Protein AF-A0A8X6UST2-F1 (afdb_monomer_lite)

Foldseek 3Di:
DDDDDPPDDPPPPDPPCQVCNVCVPCLVVAEDEDDDDPVCPDPVNVVVQVVVCVVRVHYYDPSVPHDNDPQCPDCCSPPVVVVVVVQCVVVVDPDPVSVVVSVVVD

Sequence (106 aa):
MGRDVSRHVRNGHGPKSSASALYEKDIDKVEFHIYKDSSHTFESTAAYLEKKESETEIKCIPFDEIPVTPLAFSPMDFCAFGLLKKALRKRHPRTLNVLWKTLQDE

Radius of gyration: 19.91 Å; chains: 1; bounding box: 40×59×44 Å

Secondary structure (DSSP, 8-state):
------------------HHHHHTTTGGG-EE-----TTTSSHHHHHHHHHHHHHH-PEEPPTTTS----GGGSHIIIIIHHHHHHHHHHH---SHHHHHHHHH--

pLDDT: mean 76.86, std 18.36, range [31.56, 97.12]

Organism: Trichonephila clavipes (NCBI:txid2585209)

Structure (mmCIF, N/CA/C/O backbone):
data_AF-A0A8X6UST2-F1
#
_entry.id   AF-A0A8X6UST2-F1
#
loop_
_atom_site.group_PDB
_atom_site.id
_atom_site.type_symbol
_atom_site.label_atom_id
_atom_site.label_alt_id
_atom_site.label_comp_id
_atom_site.label_asym_id
_atom_site.label_entity_id
_atom_site.label_seq_id
_atom_site.pdbx_PDB_ins_code
_atom_site.Cartn_x
_atom_site.Cartn_y
_atom_site.Cartn_z
_atom_site.occupancy
_atom_site.B_iso_or_equiv
_atom_site.auth_seq_id
_atom_site.auth_comp_id
_atom_site.auth_asym_id
_atom_site.auth_atom_id
_atom_site.pdbx_PDB_model_num
ATOM 1 N N . MET A 1 1 ? -4.557 47.673 -26.435 1.00 40.19 1 MET A N 1
ATOM 2 C CA . MET A 1 1 ? -4.849 46.335 -26.995 1.00 40.19 1 MET A CA 1
ATOM 3 C C . MET A 1 1 ? -4.219 45.284 -26.086 1.00 40.19 1 MET A C 1
ATOM 5 O O . MET A 1 1 ? -3.089 44.872 -26.315 1.00 40.19 1 MET A O 1
ATOM 9 N N . GLY A 1 2 ? -4.896 44.939 -24.988 1.00 36.19 2 GLY A N 1
ATOM 10 C CA . GLY A 1 2 ? -4.442 43.906 -24.053 1.00 36.19 2 GLY A CA 1
ATOM 11 C C . GLY A 1 2 ? -5.017 42.559 -24.474 1.00 36.19 2 GLY A C 1
ATOM 12 O O . GLY A 1 2 ? -6.228 42.446 -24.633 1.00 36.19 2 GLY A O 1
ATOM 13 N N . ARG A 1 3 ? -4.158 41.566 -24.717 1.00 38.81 3 ARG A N 1
ATOM 14 C CA . ARG A 1 3 ? -4.584 40.187 -24.976 1.00 38.81 3 ARG A CA 1
ATOM 15 C C . ARG A 1 3 ? -4.798 39.494 -23.637 1.00 38.81 3 ARG A C 1
ATOM 17 O O . ARG A 1 3 ? -3.833 39.180 -22.950 1.00 38.81 3 ARG A O 1
ATOM 24 N N . ASP A 1 4 ? -6.063 39.290 -23.302 1.00 36.75 4 ASP A N 1
ATOM 25 C CA . ASP A 1 4 ? -6.500 38.367 -22.265 1.00 36.75 4 ASP A CA 1
ATOM 26 C C . ASP A 1 4 ? -6.259 36.934 -22.768 1.00 36.75 4 ASP A C 1
ATOM 28 O O . ASP A 1 4 ? -6.774 36.531 -23.814 1.00 36.75 4 ASP A O 1
ATOM 32 N N . VAL A 1 5 ? -5.392 36.190 -22.082 1.00 40.84 5 VAL A N 1
ATOM 33 C CA . VAL A 1 5 ? -5.132 34.773 -22.360 1.00 40.84 5 VAL A CA 1
ATOM 34 C C . VAL A 1 5 ? -5.584 33.997 -21.136 1.00 40.84 5 VAL A C 1
ATOM 36 O O . VAL A 1 5 ? -4.783 33.558 -20.311 1.00 40.84 5 VAL A O 1
ATOM 39 N N . SER A 1 6 ? -6.898 33.833 -21.036 1.00 36.25 6 SER A N 1
ATOM 40 C CA . SER A 1 6 ? -7.524 32.902 -20.110 1.00 36.25 6 SER A CA 1
ATOM 41 C C . SER A 1 6 ? -7.116 31.476 -20.505 1.00 36.25 6 SER A C 1
ATOM 43 O O . SER A 1 6 ? -7.665 30.867 -21.427 1.00 36.25 6 SER A O 1
ATOM 45 N N . ARG A 1 7 ? -6.062 30.949 -19.867 1.00 42.22 7 ARG A N 1
ATOM 46 C CA . ARG A 1 7 ? -5.668 29.543 -20.004 1.00 42.22 7 ARG A CA 1
ATOM 47 C C . ARG A 1 7 ? -6.615 28.695 -19.172 1.00 42.22 7 ARG A C 1
ATOM 49 O O . ARG A 1 7 ? -6.549 28.661 -17.949 1.00 42.22 7 ARG A O 1
ATOM 56 N N . HIS A 1 8 ? -7.467 27.991 -19.897 1.00 31.56 8 HIS A N 1
ATOM 57 C CA . HIS A 1 8 ? -8.327 26.916 -19.441 1.00 31.56 8 HIS A CA 1
ATOM 58 C C . HIS A 1 8 ? -7.511 25.872 -18.652 1.00 31.56 8 HIS A C 1
ATOM 60 O O . HIS A 1 8 ? -6.776 25.064 -19.228 1.00 31.56 8 HIS A O 1
ATOM 66 N N . VAL A 1 9 ? -7.620 25.903 -17.322 1.00 40.19 9 VAL A N 1
ATOM 67 C CA . VAL A 1 9 ? -7.161 24.821 -16.448 1.00 40.19 9 VAL A CA 1
ATOM 68 C C . VAL A 1 9 ? -8.105 23.648 -16.688 1.00 40.19 9 VAL A C 1
ATOM 70 O O . VAL A 1 9 ? -9.250 23.649 -16.244 1.00 40.19 9 VAL A O 1
ATOM 73 N N . ARG A 1 10 ? -7.642 22.649 -17.446 1.00 37.56 10 ARG A N 1
ATOM 74 C CA . ARG A 1 10 ? -8.326 21.359 -17.540 1.00 37.56 10 ARG A CA 1
ATOM 75 C C . ARG A 1 10 ? -8.198 20.671 -16.185 1.00 37.56 10 ARG A C 1
ATOM 77 O O . ARG A 1 10 ? -7.189 20.034 -15.900 1.00 37.56 10 ARG A O 1
ATOM 84 N N . ASN A 1 11 ? -9.227 20.824 -15.358 1.00 33.88 11 ASN A N 1
ATOM 85 C CA . ASN A 1 11 ? -9.443 19.987 -14.190 1.00 33.88 11 ASN A CA 1
ATOM 86 C C . ASN A 1 11 ? -9.630 18.544 -14.671 1.00 33.88 11 ASN A C 1
ATOM 88 O O . ASN A 1 11 ? -10.685 18.180 -15.185 1.00 33.88 11 ASN A O 1
ATOM 92 N N . GLY A 1 12 ? -8.589 17.727 -14.525 1.00 37.28 12 GLY A N 1
ATOM 93 C CA . GLY A 1 12 ? -8.677 16.279 -14.661 1.00 37.2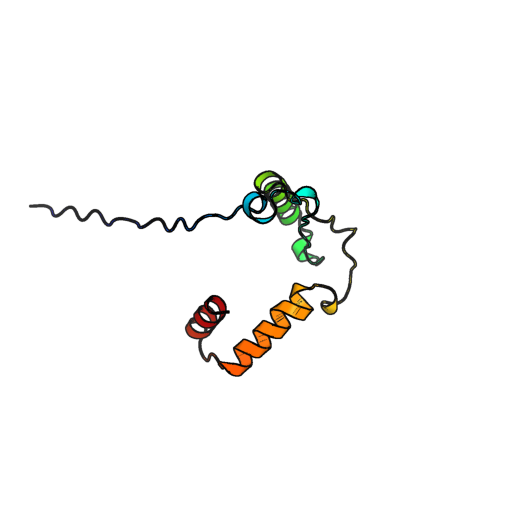8 12 GLY A CA 1
ATOM 94 C C . GLY A 1 12 ? -9.471 15.701 -13.495 1.00 37.28 12 GLY A C 1
ATOM 95 O O . GLY A 1 12 ? -8.895 15.214 -12.530 1.00 37.28 12 GLY A O 1
ATOM 96 N N . HIS A 1 13 ? -10.797 15.789 -13.554 1.00 43.97 13 HIS A N 1
ATOM 97 C CA . HIS A 1 13 ? -11.676 14.890 -12.815 1.00 43.97 13 HIS A CA 1
ATOM 98 C C . HIS A 1 13 ? -11.910 13.665 -13.699 1.00 43.97 13 HIS A C 1
ATOM 100 O O . HIS A 1 13 ? -12.862 13.607 -14.471 1.00 43.97 13 HIS A O 1
ATOM 106 N N . GLY A 1 14 ? -11.002 12.688 -13.604 1.00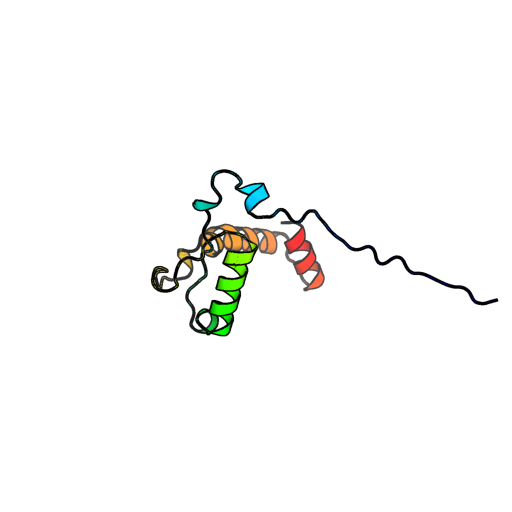 39.53 14 GLY A N 1
ATOM 107 C CA . GLY A 1 14 ? -11.394 11.310 -13.887 1.00 39.53 14 GLY A CA 1
ATOM 108 C C . GLY A 1 14 ? -12.494 10.897 -12.899 1.00 39.53 14 GLY A C 1
ATOM 109 O O . GLY A 1 14 ? -12.572 11.487 -11.813 1.00 39.53 14 GLY A O 1
ATOM 110 N N . PRO A 1 15 ? -13.367 9.939 -13.248 1.00 43.09 15 PRO A N 1
ATOM 111 C CA . PRO A 1 15 ? -14.394 9.479 -12.327 1.00 43.09 15 PRO A CA 1
ATOM 112 C C . PRO A 1 15 ? -13.696 8.962 -11.068 1.00 43.09 15 PRO A C 1
ATOM 114 O O . PRO A 1 15 ? -12.925 8.006 -11.120 1.00 43.09 15 PRO A O 1
ATOM 117 N N . LYS A 1 16 ? -13.927 9.628 -9.934 1.00 46.50 16 LYS A N 1
ATOM 118 C CA . LYS A 1 16 ? -13.578 9.079 -8.627 1.00 46.50 16 LYS A CA 1
ATOM 119 C C . LYS A 1 16 ? -14.486 7.865 -8.453 1.00 46.50 16 LYS A C 1
ATOM 121 O O . LYS A 1 16 ? -15.638 8.042 -8.068 1.00 46.50 16 LYS A O 1
ATOM 126 N N . SER A 1 17 ? -14.032 6.661 -8.803 1.00 51.78 17 SER A N 1
ATOM 127 C CA . SER A 1 17 ? -14.760 5.463 -8.389 1.00 51.78 17 SER A CA 1
ATOM 128 C C . SER A 1 17 ? -14.617 5.399 -6.873 1.00 51.78 17 SER A C 1
ATOM 130 O O . SER A 1 17 ? -13.545 5.073 -6.359 1.00 51.78 17 SER A O 1
ATOM 132 N N . SER A 1 18 ? -15.650 5.820 -6.148 1.00 69.31 18 SER A N 1
ATOM 133 C CA . SER A 1 18 ? -15.713 5.569 -4.715 1.00 69.31 18 SER A CA 1
ATOM 134 C C . SER A 1 18 ? -15.701 4.058 -4.498 1.00 69.31 18 SER A C 1
ATOM 136 O O . SER A 1 18 ? -16.148 3.297 -5.359 1.00 69.31 18 SER A O 1
ATOM 138 N N . ALA A 1 19 ? -15.188 3.603 -3.359 1.00 66.44 19 ALA A N 1
ATOM 139 C CA . ALA A 1 19 ? -15.274 2.190 -3.011 1.00 66.44 19 ALA A CA 1
ATOM 140 C C . ALA A 1 19 ? -16.728 1.696 -3.044 1.00 66.44 19 ALA A C 1
ATOM 142 O O . ALA A 1 19 ? -16.993 0.611 -3.552 1.00 66.44 19 ALA A O 1
ATOM 143 N N . SER A 1 20 ? -17.673 2.552 -2.651 1.00 66.75 20 SER A N 1
ATOM 144 C CA . SER A 1 20 ? -19.113 2.316 -2.764 1.00 66.75 20 SER A CA 1
ATOM 145 C C . SER A 1 20 ? -19.576 2.049 -4.205 1.00 66.75 20 SER A C 1
ATOM 147 O O . SER A 1 20 ? -20.511 1.289 -4.408 1.00 66.75 20 SER A O 1
ATOM 149 N N . ALA A 1 21 ? -18.920 2.619 -5.223 1.00 76.62 21 ALA A N 1
ATOM 150 C CA . ALA A 1 21 ? -19.247 2.357 -6.628 1.00 76.62 21 ALA A CA 1
ATOM 151 C C . ALA A 1 21 ? -18.710 1.005 -7.135 1.00 76.62 21 ALA A C 1
ATOM 153 O O . ALA A 1 21 ? -19.245 0.459 -8.095 1.00 76.62 21 ALA A O 1
ATOM 154 N N . LEU A 1 22 ? -17.643 0.478 -6.524 1.00 79.00 22 LEU A N 1
ATOM 155 C CA . LEU A 1 22 ? -17.016 -0.790 -6.924 1.00 79.00 22 LEU A CA 1
ATOM 156 C C . LEU A 1 22 ? -17.556 -1.987 -6.141 1.00 79.00 22 LEU A C 1
ATOM 158 O O . LEU A 1 22 ? -17.670 -3.079 -6.692 1.00 79.00 22 LEU A O 1
ATOM 162 N N . TYR A 1 23 ? -17.885 -1.774 -4.871 1.00 82.75 23 TYR A N 1
ATOM 163 C CA . TYR A 1 23 ? -18.256 -2.823 -3.926 1.00 82.75 23 TYR A CA 1
ATOM 164 C C . TYR A 1 23 ? -19.680 -2.658 -3.399 1.00 82.75 23 TYR A C 1
ATOM 166 O O . TYR A 1 23 ? -20.003 -3.262 -2.395 1.00 82.75 23 TYR A O 1
ATOM 174 N N . GLU A 1 24 ? -20.523 -1.863 -4.065 1.00 81.12 24 GLU A N 1
ATOM 175 C CA . GLU A 1 24 ? -21.910 -1.484 -3.728 1.00 81.12 24 GLU A CA 1
ATOM 176 C C . GLU A 1 24 ? -22.640 -2.369 -2.693 1.00 81.12 24 GLU A C 1
ATOM 178 O O . GLU A 1 24 ? -23.113 -1.863 -1.680 1.00 81.12 24 GLU A O 1
ATOM 183 N N . LYS A 1 25 ? -22.723 -3.688 -2.925 1.00 85.44 25 LYS A N 1
ATOM 184 C CA . LYS A 1 25 ? -23.457 -4.651 -2.076 1.00 85.44 25 LYS A CA 1
ATOM 185 C C . LYS A 1 25 ? -22.639 -5.322 -0.970 1.00 85.44 25 LYS A C 1
ATOM 187 O O . LYS A 1 25 ? -23.228 -5.951 -0.100 1.00 85.44 25 LYS A O 1
ATOM 192 N N . ASP A 1 26 ? -21.321 -5.236 -1.052 1.00 87.75 26 ASP A N 1
ATOM 193 C CA . ASP A 1 26 ? -20.346 -5.899 -0.185 1.00 87.75 26 ASP A CA 1
ATOM 194 C C . ASP A 1 26 ? -19.385 -4.886 0.464 1.00 87.75 26 ASP A C 1
ATOM 196 O O . ASP A 1 26 ? -18.323 -5.265 0.952 1.00 87.75 26 ASP A O 1
ATOM 200 N N . ILE A 1 27 ? -19.721 -3.590 0.451 1.00 84.62 27 ILE A N 1
ATOM 201 C CA . ILE A 1 27 ? -18.873 -2.523 1.003 1.00 84.62 27 ILE A CA 1
ATOM 202 C C . ILE A 1 27 ? -18.599 -2.738 2.496 1.00 84.62 27 ILE A C 1
ATOM 204 O O . ILE A 1 27 ? -17.514 -2.431 2.976 1.00 84.62 27 ILE A O 1
ATOM 208 N N . ASP A 1 28 ? -19.546 -3.355 3.202 1.00 85.81 28 ASP A N 1
ATOM 209 C CA . ASP A 1 28 ? -19.455 -3.749 4.607 1.00 85.81 28 ASP A CA 1
ATOM 210 C C . ASP A 1 28 ? -18.442 -4.875 4.868 1.00 85.81 28 ASP A C 1
ATOM 212 O O . ASP A 1 28 ? -18.039 -5.076 6.013 1.00 85.81 28 ASP 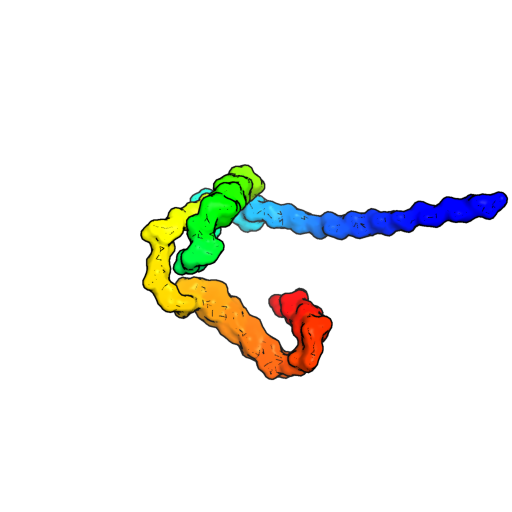A O 1
ATOM 216 N N . LYS A 1 29 ? -18.028 -5.593 3.818 1.00 87.88 29 LYS A N 1
ATOM 217 C CA . LYS A 1 29 ? -17.012 -6.658 3.850 1.00 87.88 29 LYS A CA 1
ATOM 218 C C . LYS A 1 29 ? -15.647 -6.184 3.361 1.00 87.88 29 LYS A C 1
ATOM 220 O O . LYS A 1 29 ? -14.701 -6.972 3.336 1.00 87.88 29 LYS A O 1
ATOM 225 N N . VAL A 1 30 ? -15.548 -4.937 2.902 1.00 86.44 30 VAL A N 1
ATOM 226 C CA . VAL A 1 30 ? -14.279 -4.341 2.497 1.00 86.44 30 VAL A CA 1
ATOM 227 C C . VAL A 1 30 ? -13.629 -3.744 3.730 1.00 86.44 30 VAL A C 1
ATOM 229 O O . VAL A 1 30 ? -14.247 -2.976 4.463 1.00 86.44 30 VAL A O 1
ATOM 232 N N . GLU A 1 31 ? -12.358 -4.073 3.928 1.00 88.38 31 GLU A N 1
ATOM 233 C CA . GLU A 1 31 ? -11.571 -3.562 5.039 1.00 88.38 31 GLU A CA 1
ATOM 234 C C . GLU A 1 31 ? -10.221 -3.037 4.542 1.00 88.38 31 GLU A C 1
ATOM 236 O O . GLU A 1 31 ? -9.583 -3.614 3.653 1.00 88.38 31 GLU A O 1
ATOM 241 N N . PHE A 1 32 ? -9.763 -1.931 5.124 1.00 85.88 32 PHE A N 1
ATOM 242 C CA . PHE A 1 32 ? -8.412 -1.431 4.923 1.00 85.88 32 PHE A CA 1
ATOM 243 C C . PHE A 1 32 ? -7.435 -2.217 5.794 1.00 85.88 32 PHE A C 1
ATOM 245 O O . PHE A 1 32 ? -7.415 -2.088 7.018 1.00 85.88 32 PHE A O 1
ATOM 252 N N . HIS A 1 33 ? -6.576 -2.994 5.140 1.00 84.62 33 HIS A N 1
ATOM 253 C CA . HIS A 1 33 ? -5.441 -3.648 5.776 1.00 84.62 33 HIS A CA 1
ATOM 254 C C . HIS A 1 33 ? -4.181 -2.786 5.630 1.00 84.62 33 HIS A C 1
ATOM 256 O O . HIS A 1 33 ? -3.757 -2.475 4.513 1.00 84.62 33 HIS A O 1
ATOM 262 N N . ILE A 1 34 ? -3.566 -2.413 6.753 1.00 80.69 34 ILE A N 1
ATOM 263 C CA . ILE A 1 34 ? -2.374 -1.556 6.795 1.00 80.69 34 ILE A CA 1
ATOM 264 C C . ILE A 1 34 ? -1.276 -2.281 7.552 1.00 80.69 34 ILE A C 1
ATOM 266 O O . ILE A 1 34 ? -1.482 -2.756 8.659 1.00 80.69 34 ILE A O 1
ATOM 270 N N . TYR A 1 35 ? -0.080 -2.356 6.977 1.00 80.31 35 TYR A N 1
ATOM 271 C CA . TYR A 1 35 ? 1.031 -3.014 7.652 1.00 80.31 35 TYR A CA 1
ATOM 272 C C . TYR A 1 35 ? 1.352 -2.340 8.996 1.00 80.31 35 TYR A C 1
ATOM 274 O O . TYR A 1 35 ? 1.525 -1.120 9.072 1.00 80.31 35 TYR A O 1
ATOM 282 N N . LYS A 1 36 ? 1.457 -3.148 10.056 1.00 76.25 36 LYS A N 1
ATOM 283 C CA . LYS A 1 36 ? 1.840 -2.682 11.388 1.00 76.25 36 LYS A CA 1
ATOM 284 C C . LYS A 1 36 ? 3.352 -2.465 11.444 1.00 76.25 36 LYS A C 1
ATOM 286 O O . LYS A 1 36 ? 4.109 -3.380 11.759 1.00 76.25 36 LYS A O 1
ATOM 291 N N . ASP A 1 37 ? 3.784 -1.240 11.179 1.00 74.44 37 ASP A N 1
ATOM 292 C CA . ASP A 1 37 ? 5.099 -0.750 11.593 1.00 74.44 37 ASP A CA 1
ATOM 293 C C . ASP A 1 37 ? 4.957 0.481 12.497 1.00 74.44 37 ASP A C 1
ATOM 295 O O . ASP A 1 37 ? 3.970 1.210 12.444 1.00 74.44 37 ASP A O 1
ATOM 299 N N . SER A 1 38 ? 5.956 0.678 13.353 1.00 68.00 38 SER A N 1
ATOM 300 C CA . SER A 1 38 ? 6.079 1.767 14.326 1.00 68.00 38 SER A CA 1
ATOM 301 C C . SER A 1 38 ? 5.779 3.156 13.746 1.00 68.00 38 SER A C 1
ATOM 303 O O . SER A 1 38 ? 5.209 4.002 14.433 1.00 68.00 38 SER A O 1
ATOM 305 N N . SER A 1 39 ? 6.109 3.383 12.470 1.00 69.19 39 SER A N 1
ATOM 306 C CA . SER A 1 39 ? 5.827 4.632 11.759 1.00 69.19 39 SER A CA 1
ATOM 307 C C . SER A 1 39 ? 4.373 4.789 11.282 1.00 69.19 39 SER A C 1
ATOM 309 O O . SER A 1 39 ? 3.922 5.903 11.025 1.00 69.19 39 SER A O 1
ATOM 311 N N . HIS A 1 40 ? 3.609 3.702 11.213 1.00 65.69 40 HIS A N 1
ATOM 312 C CA . HIS A 1 40 ? 2.197 3.691 10.816 1.00 65.69 40 HIS A CA 1
ATOM 313 C C . HIS A 1 40 ? 1.246 3.721 12.021 1.00 65.69 40 HIS A C 1
ATOM 315 O O . HIS A 1 40 ? 0.052 3.938 11.852 1.00 65.69 40 HIS A O 1
ATOM 321 N N . THR A 1 41 ? 1.767 3.553 13.240 1.00 67.56 41 THR A N 1
ATOM 322 C CA . THR A 1 41 ? 0.995 3.605 14.493 1.00 67.56 41 THR A CA 1
ATOM 323 C C . THR A 1 41 ? 1.028 4.977 15.179 1.00 67.56 41 THR A C 1
ATOM 325 O O . THR A 1 41 ? 0.570 5.106 16.311 1.00 67.56 41 THR A O 1
ATOM 328 N N . PHE A 1 42 ? 1.586 6.012 14.537 1.00 80.88 42 PHE A N 1
ATOM 329 C CA . PHE A 1 42 ? 1.534 7.378 15.071 1.00 80.88 42 PHE A CA 1
ATOM 330 C C . PHE A 1 42 ? 0.094 7.905 15.122 1.00 80.88 42 PHE A C 1
ATOM 332 O O . PHE A 1 42 ? -0.718 7.615 14.244 1.00 80.88 42 PHE A O 1
ATOM 339 N N . GLU A 1 43 ? -0.188 8.763 16.103 1.00 82.69 43 GLU A N 1
ATOM 340 C CA . GLU A 1 43 ? -1.501 9.389 16.319 1.00 82.69 43 GLU A CA 1
ATOM 341 C C . GLU A 1 43 ? -2.033 10.107 15.068 1.00 82.69 43 GLU A C 1
ATOM 343 O O . GLU A 1 43 ? -3.209 10.007 14.730 1.00 82.69 43 GLU A O 1
ATOM 348 N N . SER A 1 44 ? -1.149 10.758 14.307 1.00 84.69 44 SER A N 1
ATOM 349 C CA . SER A 1 44 ? -1.507 11.400 13.039 1.00 84.69 44 SER A CA 1
ATOM 350 C C . SER A 1 44 ? -1.988 10.411 11.973 1.00 84.69 44 SER A C 1
ATOM 352 O O . SER A 1 44 ? -2.851 10.759 11.167 1.00 84.69 44 SER A O 1
ATOM 354 N N . THR A 1 45 ? -1.458 9.185 11.968 1.00 85.00 45 THR A N 1
ATOM 355 C CA . THR A 1 45 ? -1.908 8.127 11.057 1.00 85.00 45 THR A CA 1
ATOM 356 C C . THR A 1 45 ? -3.258 7.587 11.509 1.00 85.00 45 THR A C 1
ATOM 358 O O . THR A 1 45 ? -4.146 7.458 10.675 1.00 85.00 45 THR A O 1
ATOM 361 N N . ALA A 1 46 ? -3.467 7.374 12.811 1.00 84.44 46 ALA A N 1
ATOM 362 C CA . ALA A 1 46 ? -4.770 6.971 13.346 1.00 84.44 46 ALA A CA 1
ATOM 363 C C . ALA A 1 46 ? -5.874 7.989 12.997 1.00 84.44 46 ALA A C 1
ATOM 365 O O . ALA A 1 46 ? -6.879 7.620 12.394 1.00 84.44 46 ALA A O 1
ATOM 366 N N . ALA A 1 47 ? -5.633 9.283 13.237 1.00 88.94 47 ALA A N 1
ATOM 367 C CA . ALA A 1 47 ? -6.576 10.348 12.883 1.00 88.94 47 ALA A CA 1
ATOM 368 C C . ALA A 1 47 ? -6.848 10.427 11.366 1.00 88.94 47 ALA A C 1
ATOM 370 O O . ALA A 1 47 ? -7.958 10.740 10.927 1.00 88.94 47 ALA A O 1
ATOM 371 N N . TYR A 1 48 ? -5.838 10.141 10.536 1.00 88.69 48 TYR A N 1
ATOM 372 C CA . TYR A 1 48 ? -6.018 10.054 9.088 1.00 88.69 48 TYR A CA 1
ATOM 373 C C . TYR A 1 48 ? -6.912 8.874 8.688 1.00 88.69 48 TYR A C 1
ATOM 375 O O . TYR A 1 48 ? -7.736 9.020 7.782 1.00 88.69 48 TYR A O 1
ATOM 383 N N . LEU A 1 49 ? -6.765 7.728 9.353 1.00 88.00 49 LEU A N 1
ATOM 384 C CA . LEU A 1 49 ? -7.564 6.536 9.085 1.00 88.00 49 LEU A CA 1
ATOM 385 C C . LEU A 1 49 ? -9.015 6.720 9.504 1.00 88.00 49 LEU A C 1
ATOM 387 O O . LEU A 1 49 ? -9.882 6.500 8.669 1.00 88.00 49 LEU A O 1
ATOM 391 N N . GLU A 1 50 ? -9.284 7.251 10.695 1.00 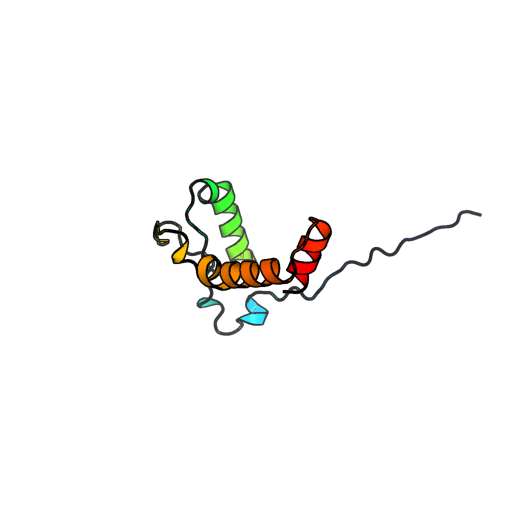88.69 50 GLU A N 1
ATOM 392 C CA . GLU A 1 50 ? -10.650 7.590 11.129 1.00 88.69 50 GLU A CA 1
ATOM 393 C C . GLU A 1 50 ? -11.343 8.520 10.125 1.00 88.69 50 GLU A C 1
ATOM 395 O O . GLU A 1 50 ? -12.482 8.299 9.701 1.00 88.69 50 GLU A O 1
ATOM 400 N N . LYS A 1 51 ? -10.616 9.543 9.657 1.00 91.00 51 LYS A N 1
ATOM 401 C CA . LYS A 1 51 ? -11.113 10.417 8.595 1.00 91.00 51 LYS A CA 1
ATOM 402 C C . LYS A 1 51 ? -11.415 9.628 7.318 1.00 91.00 51 LYS A C 1
ATOM 404 O O . LYS A 1 51 ? -12.454 9.859 6.700 1.00 91.00 51 LYS A O 1
ATOM 409 N N . LYS A 1 52 ? -10.544 8.705 6.906 1.00 88.31 52 LYS A N 1
ATOM 410 C CA . LYS A 1 52 ? -10.759 7.893 5.701 1.00 88.31 52 LYS A CA 1
ATOM 411 C C . LYS A 1 52 ? -11.928 6.929 5.826 1.00 88.31 52 LYS A C 1
ATOM 413 O O . LYS A 1 52 ? -12.672 6.805 4.853 1.00 88.31 52 LYS A O 1
ATOM 418 N N . GLU A 1 53 ? -12.133 6.319 6.985 1.00 89.00 53 GLU A N 1
ATOM 419 C CA . GLU A 1 5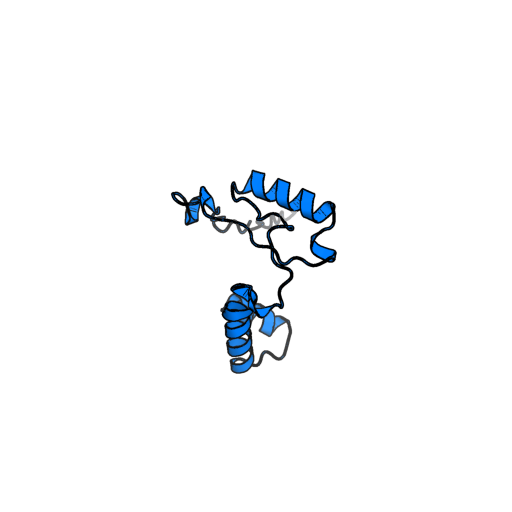3 ? -13.309 5.488 7.244 1.00 89.00 53 GLU A CA 1
ATOM 420 C C . GLU A 1 53 ? -14.589 6.302 7.064 1.00 89.00 53 GLU A C 1
ATOM 422 O O . GLU A 1 53 ? -15.481 5.889 6.329 1.00 89.00 53 GLU A O 1
ATOM 427 N N . SER A 1 54 ? -14.647 7.514 7.629 1.00 86.56 54 SER A N 1
ATOM 428 C CA . SER A 1 54 ? -15.819 8.386 7.467 1.00 86.56 54 SER A CA 1
ATOM 429 C C . SER A 1 54 ? -16.050 8.857 6.024 1.00 86.56 54 SER A C 1
ATOM 431 O O . SER A 1 54 ? -17.192 9.021 5.607 1.00 86.56 54 SER A O 1
ATOM 433 N N . GLU A 1 55 ? -14.984 9.071 5.243 1.00 88.56 55 GLU A N 1
ATOM 434 C CA . GLU A 1 55 ? -15.082 9.506 3.842 1.00 88.56 55 GLU A CA 1
ATOM 435 C C . GLU A 1 55 ? -15.464 8.372 2.880 1.00 88.56 55 GLU A C 1
ATOM 437 O O . GLU A 1 55 ? -16.005 8.643 1.806 1.00 88.56 55 GLU A O 1
ATOM 442 N N . THR A 1 56 ? -15.108 7.128 3.205 1.00 83.75 56 THR A N 1
ATOM 443 C CA . THR A 1 56 ? -15.204 5.987 2.277 1.00 83.75 56 THR A CA 1
ATOM 444 C C . THR A 1 56 ? -16.171 4.897 2.716 1.00 83.75 56 THR A C 1
ATOM 446 O O . THR A 1 56 ? -16.449 4.013 1.911 1.00 83.75 56 THR A O 1
ATOM 449 N N . GLU A 1 57 ? -16.660 4.954 3.957 1.00 86.00 57 GLU A N 1
ATOM 450 C CA . GLU A 1 57 ? -17.487 3.932 4.619 1.00 86.00 57 GLU A CA 1
ATOM 451 C C . GLU A 1 57 ? -16.804 2.554 4.753 1.00 86.00 57 GLU A C 1
ATOM 453 O O . GLU A 1 57 ? -17.416 1.599 5.226 1.00 86.00 57 GLU A O 1
ATOM 458 N N . ILE A 1 58 ? -15.523 2.450 4.384 1.00 87.94 58 ILE A N 1
ATOM 459 C CA . ILE A 1 58 ? -14.697 1.252 4.552 1.00 87.94 58 ILE A CA 1
ATOM 460 C C . ILE A 1 58 ? -14.066 1.290 5.938 1.00 87.94 58 ILE A C 1
ATOM 462 O O . ILE A 1 58 ? -13.434 2.282 6.296 1.00 87.94 58 ILE A O 1
ATOM 466 N N . LYS A 1 59 ? -14.163 0.191 6.684 1.00 89.62 59 LYS A N 1
ATOM 467 C CA . LYS A 1 59 ? -13.529 0.057 8.002 1.00 89.62 59 LYS A CA 1
ATOM 468 C C . LYS A 1 59 ? -12.043 -0.261 7.873 1.00 89.62 59 LYS A C 1
ATOM 470 O O . LYS A 1 59 ? -11.639 -0.991 6.971 1.00 89.62 59 LYS A O 1
ATOM 475 N N . CYS A 1 60 ? -11.221 0.237 8.780 1.00 87.88 60 CYS A N 1
ATOM 476 C CA . CYS A 1 60 ? -9.833 -0.174 8.929 1.00 87.88 60 CYS A CA 1
ATOM 477 C C . CYS A 1 60 ? -9.742 -1.320 9.932 1.00 87.88 60 CYS A C 1
ATOM 479 O O . CYS A 1 60 ? -10.402 -1.316 10.971 1.00 87.88 60 CYS A O 1
ATOM 481 N N . ILE A 1 61 ? -8.879 -2.288 9.635 1.00 86.38 61 ILE A N 1
ATOM 482 C CA . ILE A 1 61 ? -8.562 -3.354 10.583 1.00 86.38 61 ILE A CA 1
ATOM 483 C C . ILE A 1 61 ? -7.753 -2.731 11.732 1.00 86.38 61 ILE A C 1
ATOM 485 O O . ILE A 1 61 ? -6.740 -2.071 11.462 1.00 86.38 61 ILE A O 1
ATOM 489 N N . PRO A 1 62 ? -8.149 -2.924 13.002 1.00 85.06 62 PRO A N 1
ATOM 490 C CA . PRO A 1 62 ? -7.390 -2.418 14.137 1.00 85.06 62 PRO A CA 1
ATOM 491 C C . PRO A 1 62 ? -5.953 -2.946 14.132 1.00 85.06 62 PRO A C 1
ATOM 493 O O . PRO A 1 62 ? -5.718 -4.133 13.918 1.00 85.06 62 PRO A O 1
ATOM 496 N N . PHE A 1 63 ? -4.971 -2.094 14.442 1.00 81.25 63 PHE A N 1
ATOM 497 C CA . PHE A 1 63 ? -3.555 -2.493 14.439 1.00 81.25 63 PHE A CA 1
ATOM 498 C C . PHE A 1 63 ? -3.243 -3.680 15.361 1.00 81.25 63 PHE A C 1
ATOM 500 O O . PHE A 1 63 ? -2.251 -4.373 15.150 1.00 81.25 63 PHE A O 1
ATOM 507 N N . ASP A 1 64 ? -4.039 -3.923 16.398 1.00 82.38 64 ASP A N 1
ATOM 508 C CA . ASP A 1 64 ? -3.845 -5.055 17.311 1.00 82.38 64 ASP A CA 1
ATOM 509 C C . ASP A 1 64 ? -4.313 -6.392 16.735 1.00 82.38 64 ASP A C 1
ATOM 511 O O . ASP A 1 64 ? -3.817 -7.438 17.149 1.00 82.38 64 ASP A O 1
ATOM 515 N N . GLU A 1 65 ? -5.183 -6.357 15.729 1.00 82.44 65 GLU A N 1
ATOM 516 C CA . GLU A 1 65 ? -5.639 -7.536 14.989 1.00 82.44 65 GLU A CA 1
ATOM 517 C C . GLU A 1 65 ? -4.696 -7.887 13.831 1.00 82.44 65 GLU A C 1
ATOM 519 O O . GLU A 1 65 ? -4.719 -9.008 13.323 1.00 82.44 65 GLU A O 1
ATOM 524 N N . ILE A 1 66 ? -3.821 -6.955 13.437 1.00 78.50 66 ILE A N 1
ATOM 525 C CA . ILE A 1 66 ? -2.841 -7.169 12.373 1.00 78.50 66 ILE A CA 1
ATOM 526 C C . ILE A 1 66 ? -1.646 -7.929 12.954 1.00 78.50 66 ILE A C 1
ATOM 528 O O . ILE A 1 66 ? -0.913 -7.394 13.798 1.00 78.50 66 ILE A O 1
ATOM 532 N N . PRO A 1 67 ? -1.405 -9.176 12.516 1.00 73.50 67 PRO A N 1
ATOM 533 C CA . PRO A 1 67 ? -0.321 -9.966 13.060 1.00 73.50 67 PRO A CA 1
ATOM 534 C C . PRO A 1 67 ? 1.017 -9.316 12.698 1.00 73.50 67 PRO A C 1
ATOM 536 O O . PRO A 1 67 ? 1.261 -8.981 11.537 1.00 73.50 67 PRO A O 1
ATOM 539 N N . VAL A 1 68 ? 1.911 -9.184 13.686 1.00 71.12 68 VAL A N 1
ATOM 540 C CA . VAL A 1 68 ? 3.311 -8.773 13.481 1.00 71.12 68 VAL A CA 1
ATOM 541 C C . VAL A 1 68 ? 4.016 -9.910 12.750 1.00 71.12 68 VAL A C 1
ATOM 543 O O . VAL A 1 68 ? 4.658 -10.776 13.340 1.00 71.12 68 VAL A O 1
ATOM 546 N N . THR A 1 69 ? 3.794 -9.973 11.448 1.00 64.62 69 THR A N 1
ATOM 547 C CA . THR A 1 69 ? 4.254 -11.050 10.584 1.00 64.62 69 THR A CA 1
ATOM 548 C C . THR A 1 69 ? 5.204 -10.496 9.533 1.00 64.62 69 THR A C 1
ATOM 550 O O . THR A 1 69 ? 5.096 -9.329 9.151 1.00 64.62 69 THR A O 1
ATOM 553 N N . PRO A 1 70 ? 6.175 -11.303 9.067 1.00 62.12 70 PRO A N 1
ATOM 554 C CA . PRO A 1 70 ? 7.072 -10.878 8.004 1.00 62.12 70 PRO A CA 1
ATOM 555 C C . PRO A 1 70 ? 6.265 -10.546 6.743 1.00 62.12 70 PRO A C 1
ATOM 557 O O . PRO A 1 70 ? 5.248 -11.182 6.480 1.00 62.12 70 PRO A O 1
ATOM 560 N N . LEU A 1 71 ? 6.769 -9.601 5.945 1.00 61.72 71 LEU A N 1
ATOM 561 C CA . LEU A 1 71 ? 6.217 -9.049 4.689 1.00 61.72 71 LEU A CA 1
ATOM 562 C C . LEU A 1 71 ? 5.560 -10.056 3.710 1.00 61.72 71 LEU A C 1
ATOM 564 O O . LEU A 1 71 ? 4.889 -9.656 2.776 1.00 61.72 71 LEU A O 1
ATOM 568 N N . ALA A 1 72 ? 5.731 -11.366 3.887 1.00 58.66 72 ALA A N 1
ATOM 569 C CA . ALA A 1 72 ? 5.154 -12.414 3.052 1.00 58.66 72 ALA A CA 1
ATOM 570 C C . ALA A 1 72 ? 3.626 -12.608 3.187 1.00 58.66 72 ALA A C 1
ATOM 572 O O . ALA A 1 72 ? 3.051 -13.286 2.339 1.00 58.66 72 ALA A O 1
ATOM 573 N N . PHE A 1 73 ? 2.967 -12.060 4.216 1.00 67.50 73 PHE A N 1
ATOM 574 C CA . PHE A 1 73 ? 1.529 -12.291 4.447 1.00 67.50 73 PHE A CA 1
ATOM 575 C C . PHE A 1 73 ? 0.602 -11.247 3.817 1.00 67.50 73 PHE A C 1
ATOM 577 O O . PHE A 1 73 ? -0.594 -11.495 3.687 1.00 67.50 73 PHE A O 1
ATOM 584 N N . SER A 1 74 ? 1.132 -10.105 3.380 1.00 77.00 74 SER A N 1
ATOM 585 C CA . SER A 1 74 ? 0.338 -9.124 2.644 1.00 77.00 74 SER A CA 1
ATOM 586 C C . SER A 1 74 ? 0.162 -9.583 1.191 1.00 77.00 74 SER A C 1
ATOM 588 O O . SER A 1 74 ? 1.160 -9.802 0.492 1.00 77.00 74 SER A O 1
ATOM 590 N N . PRO A 1 75 ? -1.080 -9.673 0.677 1.00 77.75 75 PRO A N 1
ATOM 591 C CA . PRO A 1 75 ? -1.324 -9.956 -0.737 1.00 77.75 75 PRO A CA 1
ATOM 592 C C . PRO A 1 75 ? -0.607 -8.970 -1.669 1.00 77.75 75 PRO A C 1
ATOM 594 O O . PRO A 1 75 ? -0.191 -9.340 -2.768 1.00 77.75 75 PRO A O 1
ATOM 597 N N . MET A 1 76 ? -0.418 -7.721 -1.229 1.00 85.81 76 MET A N 1
ATOM 598 C CA . MET A 1 76 ? 0.296 -6.703 -1.997 1.00 85.81 76 MET A CA 1
ATOM 599 C C . MET A 1 76 ? 1.790 -7.027 -2.113 1.00 85.81 76 MET A C 1
ATOM 601 O O . MET A 1 76 ? 2.355 -6.947 -3.204 1.00 85.81 76 MET A O 1
ATOM 605 N N . ASP A 1 77 ? 2.420 -7.459 -1.023 1.00 80.94 77 ASP A N 1
ATOM 606 C CA . ASP A 1 77 ? 3.846 -7.783 -1.008 1.00 80.94 77 ASP A CA 1
ATOM 607 C C . ASP A 1 77 ? 4.163 -9.078 -1.763 1.00 80.94 77 ASP A C 1
ATOM 609 O O . ASP A 1 77 ? 5.139 -9.134 -2.524 1.00 80.94 77 ASP A O 1
ATOM 613 N N . PHE A 1 78 ? 3.316 -10.101 -1.607 1.00 78.00 78 PHE A N 1
ATOM 614 C CA . PHE A 1 78 ? 3.495 -11.388 -2.276 1.00 78.00 78 PHE A CA 1
ATOM 615 C C . PHE A 1 78 ? 3.109 -11.339 -3.763 1.00 78.00 78 PHE A C 1
ATOM 617 O O . PHE A 1 78 ? 3.928 -11.669 -4.626 1.00 78.00 78 PHE A O 1
ATOM 624 N N . CYS A 1 79 ? 1.887 -10.903 -4.086 1.00 83.25 79 CYS A N 1
ATOM 625 C CA . CYS A 1 79 ? 1.384 -10.914 -5.460 1.00 83.25 79 CYS A CA 1
ATOM 626 C C . CYS A 1 79 ? 1.771 -9.641 -6.216 1.00 83.25 79 CYS A C 1
ATOM 628 O O . CYS A 1 79 ? 2.462 -9.717 -7.234 1.00 83.25 79 CYS A O 1
ATOM 630 N N . ALA A 1 80 ? 1.347 -8.468 -5.736 1.00 88.81 80 ALA A N 1
ATOM 631 C CA . ALA A 1 80 ? 1.435 -7.237 -6.525 1.00 88.81 80 ALA A CA 1
ATOM 632 C C . ALA A 1 80 ? 2.891 -6.804 -6.760 1.00 88.81 80 ALA A C 1
ATOM 634 O O . ALA A 1 80 ? 3.326 -6.704 -7.909 1.00 88.81 80 ALA A O 1
ATOM 635 N N . PHE A 1 81 ? 3.697 -6.639 -5.706 1.00 87.94 81 PHE A N 1
ATOM 636 C CA . PHE A 1 81 ? 5.104 -6.256 -5.866 1.00 87.94 81 PHE A CA 1
ATOM 637 C C . PHE A 1 81 ? 5.948 -7.353 -6.516 1.00 87.94 81 PHE A C 1
ATOM 639 O O . PHE A 1 81 ? 6.910 -7.043 -7.224 1.00 87.94 81 PHE A O 1
ATOM 646 N N . GLY A 1 82 ? 5.610 -8.629 -6.320 1.00 88.81 82 GLY A N 1
ATOM 647 C CA . GLY A 1 82 ? 6.247 -9.742 -7.026 1.00 88.81 82 GLY A CA 1
ATOM 648 C C . GLY A 1 82 ? 6.087 -9.627 -8.546 1.00 88.81 82 GLY A C 1
ATOM 649 O O . GLY A 1 82 ? 7.081 -9.659 -9.285 1.00 88.81 82 GLY A O 1
ATOM 650 N N . LEU A 1 83 ? 4.850 -9.429 -9.006 1.00 90.06 83 LEU A N 1
ATOM 651 C CA . LEU A 1 83 ? 4.525 -9.228 -10.420 1.00 90.06 83 LEU A CA 1
ATOM 652 C C . LEU A 1 83 ? 5.140 -7.935 -10.962 1.00 90.06 83 LEU A C 1
ATOM 654 O O . LEU A 1 83 ? 5.795 -7.966 -12.007 1.00 90.06 83 LEU A O 1
ATOM 658 N N . LEU A 1 84 ? 5.041 -6.838 -10.210 1.00 92.00 84 LEU A N 1
ATOM 659 C CA . LEU A 1 84 ? 5.612 -5.552 -10.595 1.00 92.00 84 LEU A CA 1
ATOM 660 C C . LEU A 1 84 ? 7.12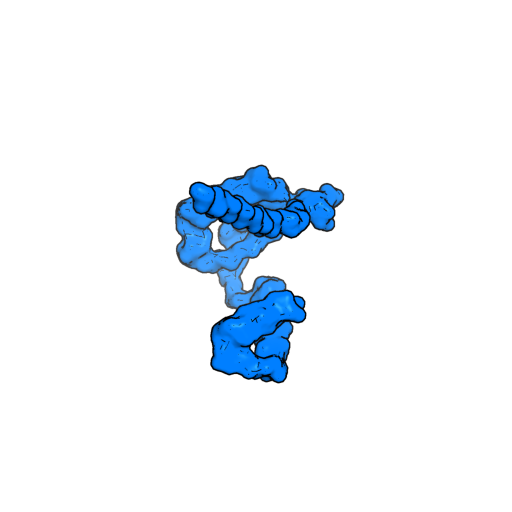8 -5.642 -10.794 1.00 92.00 84 LEU A C 1
ATOM 662 O O . LEU A 1 84 ? 7.654 -5.231 -11.826 1.00 92.00 84 LEU A O 1
ATOM 666 N N . LYS A 1 85 ? 7.854 -6.261 -9.854 1.00 91.06 85 LYS A N 1
ATOM 667 C CA . LYS A 1 85 ? 9.305 -6.485 -9.986 1.00 91.06 85 LYS A CA 1
ATOM 668 C C . LYS A 1 85 ? 9.640 -7.299 -11.236 1.00 91.06 85 LYS A C 1
ATOM 670 O O . LYS A 1 85 ? 10.636 -7.011 -11.902 1.00 91.06 85 LYS A O 1
ATOM 675 N N . LYS A 1 86 ? 8.819 -8.295 -11.588 1.00 93.25 86 LYS A N 1
ATOM 676 C CA . LYS A 1 86 ? 9.001 -9.093 -12.812 1.00 93.25 86 LYS A CA 1
ATOM 677 C C . LYS A 1 86 ? 8.807 -8.242 -14.072 1.00 93.25 86 LYS A C 1
ATOM 679 O O . LYS A 1 86 ? 9.626 -8.350 -14.989 1.00 93.25 86 LYS A O 1
ATOM 684 N N . ALA A 1 87 ? 7.782 -7.393 -14.106 1.00 91.88 87 ALA A N 1
ATOM 685 C CA . ALA A 1 87 ? 7.522 -6.469 -15.208 1.00 91.88 87 ALA A CA 1
ATOM 686 C C . ALA A 1 87 ? 8.644 -5.432 -15.374 1.00 91.88 87 ALA A C 1
ATOM 688 O O . ALA A 1 87 ? 9.207 -5.282 -16.464 1.00 91.88 87 ALA A O 1
ATOM 689 N N . LEU A 1 88 ? 9.060 -4.802 -14.274 1.00 94.50 88 LEU A N 1
ATOM 690 C CA . LEU A 1 88 ? 10.170 -3.849 -14.250 1.00 94.50 88 LEU A CA 1
ATOM 691 C C . LEU A 1 88 ? 11.480 -4.491 -14.707 1.00 94.50 88 LEU A C 1
ATOM 693 O O . LEU A 1 88 ? 12.208 -3.908 -15.513 1.00 94.50 88 LEU A O 1
ATOM 697 N N . ARG A 1 89 ? 11.758 -5.723 -14.264 1.00 94.56 89 ARG A N 1
ATOM 698 C CA . ARG A 1 89 ? 12.928 -6.478 -14.723 1.00 94.56 89 ARG A CA 1
ATOM 699 C C . ARG A 1 89 ? 12.886 -6.729 -16.227 1.00 94.56 89 ARG A C 1
ATOM 701 O O . ARG A 1 89 ? 13.933 -6.679 -16.844 1.00 94.56 89 ARG A O 1
ATOM 708 N N . LYS A 1 90 ? 11.717 -6.984 -16.823 1.00 94.81 90 LYS A N 1
ATOM 709 C CA . LYS A 1 90 ? 11.586 -7.203 -18.274 1.00 94.81 90 LYS A CA 1
ATOM 710 C C . LYS A 1 90 ? 11.811 -5.917 -19.079 1.00 94.81 90 LYS A C 1
ATOM 712 O O . LYS A 1 90 ? 12.439 -5.963 -20.131 1.00 94.81 90 LYS A O 1
ATOM 717 N N . ARG A 1 91 ? 11.282 -4.786 -18.605 1.00 94.06 91 ARG A N 1
ATOM 718 C CA . ARG A 1 91 ? 11.322 -3.495 -19.319 1.00 94.06 91 ARG A CA 1
ATOM 719 C C . ARG A 1 91 ? 12.623 -2.708 -19.091 1.00 94.06 91 ARG A C 1
ATOM 721 O O . ARG A 1 91 ? 12.933 -1.822 -19.878 1.00 94.06 91 ARG A O 1
ATOM 728 N N . HIS A 1 92 ? 13.386 -3.034 -18.044 1.00 94.56 92 HIS A N 1
ATOM 729 C CA . HIS A 1 92 ? 14.675 -2.416 -17.703 1.00 94.56 92 HIS A CA 1
ATOM 730 C C . HIS A 1 92 ? 14.674 -0.872 -17.740 1.00 94.56 92 HIS A C 1
ATOM 732 O O . HIS A 1 92 ? 15.520 -0.272 -18.415 1.00 94.56 92 HIS A O 1
ATOM 738 N N . PRO A 1 93 ? 13.764 -0.193 -17.016 1.00 95.00 93 PRO A N 1
ATOM 739 C CA . PRO A 1 93 ? 13.764 1.263 -16.977 1.00 95.00 93 PRO A CA 1
ATOM 740 C C . PRO A 1 93 ? 15.099 1.778 -16.416 1.00 95.00 93 PRO A C 1
ATOM 742 O O . PRO A 1 93 ? 15.556 1.348 -15.359 1.00 95.00 93 PRO A O 1
ATOM 745 N N . ARG A 1 94 ? 15.745 2.697 -17.143 1.00 96.31 94 ARG A N 1
ATOM 746 C CA . ARG A 1 94 ? 17.059 3.266 -16.776 1.00 96.31 94 ARG A CA 1
ATOM 747 C C . ARG A 1 94 ? 16.973 4.639 -16.112 1.00 96.31 94 ARG A C 1
ATOM 749 O O . ARG A 1 94 ? 17.978 5.138 -15.622 1.00 96.31 94 ARG A O 1
ATOM 756 N N . THR A 1 95 ? 15.798 5.263 -16.112 1.00 97.12 95 THR A N 1
ATOM 757 C CA . THR A 1 95 ? 15.575 6.593 -15.533 1.00 97.12 95 THR A CA 1
ATOM 758 C C . THR A 1 95 ? 14.275 6.613 -14.741 1.00 97.12 95 THR A C 1
ATOM 760 O O . THR A 1 95 ? 13.356 5.847 -15.035 1.00 97.12 95 THR A O 1
ATOM 763 N N . LEU A 1 96 ? 14.170 7.519 -13.764 1.00 96.50 96 LEU A N 1
ATOM 764 C CA . LEU A 1 96 ? 12.960 7.673 -12.947 1.00 96.50 96 LEU A CA 1
ATOM 765 C C . LEU A 1 96 ? 11.725 8.030 -13.783 1.00 96.50 96 LEU A C 1
ATOM 767 O O . LEU A 1 96 ? 10.642 7.530 -13.515 1.00 96.50 96 LEU A O 1
ATOM 771 N N . ASN A 1 97 ? 11.888 8.837 -14.835 1.00 96.44 97 ASN A N 1
ATOM 772 C CA . ASN A 1 97 ? 10.781 9.188 -15.726 1.00 96.44 97 ASN A CA 1
ATOM 773 C C . ASN A 1 97 ? 10.262 7.961 -16.496 1.00 96.44 97 ASN A C 1
ATOM 775 O O . ASN A 1 97 ? 9.059 7.757 -16.623 1.00 96.44 97 ASN A O 1
ATOM 779 N N . VAL A 1 98 ? 11.171 7.110 -16.986 1.00 93.62 98 VAL A N 1
ATOM 780 C CA . VAL A 1 98 ? 10.789 5.866 -17.674 1.00 93.62 98 VAL A CA 1
ATOM 781 C C . VAL A 1 98 ? 10.187 4.864 -16.689 1.00 93.62 98 VAL A C 1
ATOM 783 O O . VAL A 1 98 ? 9.224 4.188 -17.040 1.00 93.62 98 VAL A O 1
ATOM 786 N N . LEU A 1 99 ? 10.698 4.800 -15.455 1.00 95.12 99 LEU A N 1
ATOM 787 C CA . LEU A 1 99 ? 10.112 3.992 -14.386 1.00 95.12 99 LEU A CA 1
ATOM 788 C C . LEU A 1 99 ? 8.679 4.436 -14.085 1.00 95.12 99 LEU A C 1
ATOM 790 O O . LEU A 1 99 ? 7.784 3.605 -14.122 1.00 95.12 99 LEU A O 1
ATOM 794 N N . TRP A 1 100 ? 8.449 5.731 -13.860 1.00 94.88 100 TRP A N 1
ATOM 795 C CA . TRP A 1 100 ? 7.120 6.268 -13.569 1.00 94.88 100 TRP A CA 1
ATOM 796 C C . TRP A 1 100 ? 6.109 5.938 -14.668 1.00 94.88 100 TRP A C 1
ATOM 798 O O . TRP A 1 100 ? 5.038 5.421 -14.375 1.00 94.88 100 TRP A O 1
ATOM 808 N N . LYS A 1 101 ? 6.478 6.147 -15.937 1.00 93.44 101 LYS A N 1
ATOM 809 C CA . LYS A 1 101 ? 5.633 5.753 -17.075 1.00 93.44 101 LYS A CA 1
ATOM 810 C C . LYS A 1 101 ? 5.359 4.252 -17.091 1.00 93.44 101 LYS A C 1
ATOM 812 O O . LYS A 1 101 ? 4.227 3.838 -17.264 1.00 93.44 101 LYS A O 1
ATOM 817 N N . THR A 1 102 ? 6.388 3.446 -16.837 1.00 91.81 102 THR A N 1
ATOM 818 C CA . THR A 1 102 ? 6.242 1.989 -16.770 1.00 91.81 102 THR A CA 1
ATOM 819 C C . THR A 1 102 ? 5.272 1.559 -15.670 1.00 91.81 102 THR A C 1
ATOM 821 O O . THR A 1 102 ? 4.516 0.627 -15.892 1.00 91.81 102 THR A O 1
ATOM 824 N N . LEU A 1 103 ? 5.278 2.228 -14.513 1.00 92.62 103 LEU A N 1
ATOM 825 C CA . LEU A 1 103 ? 4.347 1.949 -13.415 1.00 92.62 103 LEU A CA 1
ATOM 826 C C . LEU A 1 103 ? 2.898 2.337 -13.741 1.00 92.62 103 LEU A C 1
ATOM 828 O O . LEU A 1 103 ? 1.993 1.784 -13.141 1.00 92.62 103 LEU A O 1
ATOM 832 N N . GLN A 1 104 ? 2.679 3.299 -14.641 1.00 91.62 104 GLN A N 1
ATOM 833 C CA . GLN A 1 104 ? 1.337 3.698 -15.082 1.00 91.62 104 GLN A CA 1
ATOM 834 C C . GLN A 1 104 ? 0.762 2.761 -16.154 1.00 91.62 104 GLN A C 1
ATOM 836 O O . GLN A 1 104 ? -0.451 2.725 -16.336 1.00 91.62 104 GLN A O 1
ATOM 841 N N . ASP A 1 105 ? 1.634 2.048 -16.872 1.00 88.06 105 ASP A N 1
ATOM 842 C CA . ASP A 1 105 ? 1.277 1.103 -17.936 1.00 88.06 105 ASP A CA 1
ATOM 843 C C . ASP A 1 105 ? 1.036 -0.334 -17.426 1.00 88.06 105 ASP A C 1
ATOM 845 O O . ASP A 1 105 ? 0.684 -1.203 -18.228 1.00 88.06 105 ASP A O 1
ATOM 849 N N . GLU A 1 106 ? 1.330 -0.613 -16.153 1.00 82.56 106 GLU A N 1
ATOM 850 C CA . GLU A 1 106 ? 1.065 -1.894 -15.471 1.00 82.56 106 GLU A CA 1
ATOM 851 C C . GLU A 1 106 ? -0.210 -1.788 -14.629 1.00 82.56 106 GLU A C 1
ATOM 853 O O . GLU A 1 106 ? -1.003 -2.756 -14.665 1.00 82.56 106 GLU A O 1
#

InterPro domains:
  IPR036397 Ribonuclease H superfamily [G3DSA:3.30.420.10] (16-106)